Protein AF-A0A8H7T3A9-F1 (afdb_monomer_lite)

pLDDT: mean 88.69, std 9.87, range [61.22, 98.56]

Secondary structure (DSSP, 8-state):
---HHHHTTSHHHHHHHHHHHHTT---TTTSPPPS-GGG---HHHHHHHHHHHHHHHHHHHHHTT-TT--HHHHHHHHHHHHHHHHHHHHHHH-

Radius of gyration: 16.86 Å; chains: 1; bounding box: 40×30×38 Å

Organism: NCBI:txid108018

Structure (mmCIF, N/CA/C/O backbone):
data_AF-A0A8H7T3A9-F1
#
_entry.id   AF-A0A8H7T3A9-F1
#
loop_
_atom_site.group_PDB
_atom_site.id
_atom_site.type_symbol
_atom_site.label_atom_id
_atom_site.label_alt_id
_atom_site.label_comp_id
_atom_site.label_asym_id
_atom_site.label_entity_id
_atom_site.label_seq_id
_atom_site.pdbx_PDB_ins_code
_atom_site.Cartn_x
_atom_site.Cartn_y
_atom_site.Cartn_z
_atom_site.occupancy
_atom_site.B_iso_or_equiv
_atom_site.auth_seq_id
_atom_site.auth_comp_id
_atom_site.auth_asym_id
_atom_site.auth_atom_id
_atom_site.pdbx_PDB_model_num
ATOM 1 N N . MET A 1 1 ? -20.285 19.945 -16.720 1.00 61.22 1 MET A N 1
ATOM 2 C CA . MET A 1 1 ? -20.238 18.815 -15.761 1.00 61.22 1 MET A CA 1
ATOM 3 C C . MET A 1 1 ? -18.926 18.893 -14.994 1.00 61.22 1 MET A C 1
ATOM 5 O O . MET A 1 1 ? -17.894 18.965 -15.642 1.00 61.22 1 MET A O 1
ATOM 9 N N . ALA A 1 2 ? -18.959 18.925 -13.659 1.00 71.50 2 ALA A N 1
ATOM 10 C CA . ALA A 1 2 ? -17.748 18.965 -12.827 1.00 71.50 2 ALA A CA 1
ATOM 11 C C . ALA A 1 2 ? -16.925 17.666 -12.946 1.00 71.50 2 ALA A C 1
ATOM 13 O O . ALA A 1 2 ? -17.502 16.590 -13.163 1.00 71.50 2 ALA A O 1
ATOM 14 N N . ARG A 1 3 ? -15.598 17.763 -12.789 1.00 83.38 3 ARG A N 1
ATOM 15 C CA . ARG A 1 3 ? -14.665 16.624 -12.838 1.00 83.38 3 ARG A CA 1
ATOM 16 C C . ARG A 1 3 ? -14.944 15.651 -11.690 1.00 83.38 3 ARG A C 1
ATOM 18 O O . ARG A 1 3 ? -15.462 16.027 -10.640 1.00 83.38 3 ARG A O 1
ATOM 25 N N . ASN A 1 4 ? -14.578 14.380 -11.866 1.00 80.62 4 ASN A N 1
ATOM 26 C CA . ASN A 1 4 ? -14.859 13.348 -10.861 1.00 80.62 4 ASN A CA 1
ATOM 27 C C . ASN A 1 4 ? -14.183 13.646 -9.505 1.00 80.62 4 ASN A C 1
ATOM 29 O O . ASN A 1 4 ? -14.758 13.388 -8.450 1.00 80.62 4 ASN A O 1
ATOM 33 N N . SER A 1 5 ? -13.002 14.273 -9.537 1.00 80.88 5 SER A N 1
ATOM 34 C CA . SER A 1 5 ? -12.291 14.768 -8.353 1.00 80.88 5 SER A CA 1
ATOM 35 C C . SER A 1 5 ? -13.073 15.839 -7.586 1.00 80.88 5 SER A C 1
ATOM 37 O O . SER A 1 5 ? -13.080 15.824 -6.361 1.00 80.88 5 SER A O 1
ATOM 39 N N . GLU A 1 6 ? -13.767 16.737 -8.286 1.00 81.06 6 GLU A N 1
ATOM 40 C CA . GLU A 1 6 ? -14.554 17.821 -7.683 1.00 81.06 6 GLU A CA 1
ATOM 41 C C . GLU A 1 6 ? -15.844 17.278 -7.057 1.00 81.06 6 GLU A C 1
ATOM 43 O O . GLU A 1 6 ? -16.188 17.622 -5.927 1.00 81.06 6 GLU A O 1
ATOM 48 N N . LYS A 1 7 ? -16.522 16.346 -7.741 1.00 83.19 7 LYS A N 1
ATOM 49 C CA . LYS A 1 7 ? -17.705 15.653 -7.197 1.00 83.19 7 LYS A CA 1
ATOM 50 C C . LYS A 1 7 ? -17.374 14.892 -5.913 1.00 83.19 7 LYS A C 1
ATOM 52 O O . LYS A 1 7 ? -18.132 14.960 -4.944 1.00 83.19 7 LYS A O 1
ATOM 57 N N . ALA A 1 8 ? -16.215 14.236 -5.890 1.00 77.62 8 ALA A N 1
ATOM 58 C CA . ALA A 1 8 ? -15.694 13.522 -4.732 1.00 77.62 8 ALA A CA 1
ATOM 59 C C . ALA A 1 8 ? -15.300 14.423 -3.547 1.00 77.62 8 ALA A C 1
ATOM 61 O O . ALA A 1 8 ? -15.063 13.910 -2.461 1.00 77.62 8 ALA A O 1
ATOM 62 N N . GLN A 1 9 ? -15.209 15.743 -3.729 1.00 81.19 9 GLN A N 1
ATOM 63 C CA . GLN A 1 9 ? -14.932 16.687 -2.642 1.00 81.19 9 GLN A CA 1
ATOM 64 C C . GLN A 1 9 ? -16.163 17.481 -2.192 1.00 81.19 9 GLN A C 1
ATOM 66 O O . GLN A 1 9 ? -16.053 18.276 -1.259 1.00 81.19 9 GLN A O 1
ATOM 71 N N . SER A 1 10 ? -17.320 17.266 -2.822 1.00 87.75 10 SER A N 1
ATOM 72 C CA . SER A 1 10 ? -18.559 17.970 -2.488 1.00 87.75 10 SER A CA 1
ATOM 73 C C . SER A 1 10 ? -19.026 17.705 -1.050 1.00 87.75 10 SER A C 1
ATOM 75 O O . SER A 1 10 ? -18.789 16.636 -0.483 1.00 87.75 10 SER A O 1
ATOM 77 N N . MET A 1 11 ? -19.746 18.670 -0.470 1.00 86.25 11 MET A N 1
ATOM 78 C CA . MET A 1 11 ? -20.285 18.569 0.895 1.00 86.25 11 MET A CA 1
ATOM 79 C C . MET A 1 11 ? -21.208 17.358 1.076 1.00 86.25 11 MET A C 1
ATOM 81 O O . MET A 1 11 ? -21.107 16.657 2.077 1.00 86.25 11 MET A O 1
ATOM 85 N N . LEU A 1 12 ? -22.057 17.064 0.083 1.00 84.62 12 LEU A N 1
ATOM 86 C CA . LEU A 1 12 ? -22.940 15.895 0.114 1.00 84.62 12 LEU A CA 1
ATOM 87 C C . LEU A 1 12 ? -22.149 14.580 0.129 1.00 84.62 12 LEU A C 1
ATOM 89 O O . LEU A 1 12 ? -22.534 13.636 0.814 1.00 84.62 12 LEU A O 1
ATOM 93 N N . PHE A 1 13 ? -21.049 14.516 -0.624 1.00 83.44 13 PHE A N 1
ATOM 94 C CA . PHE A 1 13 ? -20.195 13.336 -0.657 1.00 83.44 13 PHE A CA 1
ATOM 95 C C . PHE A 1 13 ? -19.514 13.106 0.700 1.00 83.44 13 PHE A C 1
ATOM 97 O O . PHE A 1 13 ? -19.630 12.017 1.254 1.00 83.44 13 PHE A O 1
ATOM 104 N N . ARG A 1 14 ? -18.917 14.152 1.291 1.00 82.69 14 ARG A N 1
ATOM 105 C CA . ARG A 1 14 ? -18.305 14.081 2.632 1.00 82.69 14 ARG A CA 1
ATOM 106 C C . ARG A 1 14 ? -19.315 13.712 3.726 1.00 82.69 14 ARG A C 1
ATOM 108 O O . ARG A 1 14 ? -18.989 12.934 4.611 1.00 82.69 14 ARG A O 1
ATOM 115 N N . PHE A 1 15 ? -20.544 14.226 3.646 1.00 84.75 15 PHE A N 1
ATOM 116 C CA . PHE A 1 15 ? -21.623 13.891 4.584 1.00 84.75 15 PHE A CA 1
ATOM 117 C C . PHE A 1 15 ? -22.060 12.419 4.497 1.00 84.75 15 PHE A C 1
ATOM 119 O O . PHE A 1 15 ? -22.362 11.785 5.505 1.00 84.75 15 PHE A O 1
ATOM 126 N N . ARG A 1 16 ? -22.083 11.842 3.290 1.00 83.62 16 ARG A N 1
ATOM 127 C CA . ARG A 1 16 ? -22.344 10.404 3.121 1.00 83.62 16 ARG A CA 1
ATOM 128 C C . ARG A 1 16 ? -21.193 9.550 3.645 1.00 83.62 16 ARG A C 1
ATOM 130 O O . ARG A 1 16 ? -21.451 8.503 4.229 1.00 83.62 16 ARG A O 1
ATOM 137 N N . GLU A 1 17 ? -19.949 9.997 3.470 1.00 81.06 17 GLU A N 1
ATOM 138 C CA . GLU A 1 17 ? -18.785 9.322 4.054 1.00 81.06 17 GLU A CA 1
ATOM 139 C C . GLU A 1 17 ? -18.808 9.354 5.585 1.00 81.06 17 GLU A C 1
ATOM 141 O O . GLU A 1 17 ? -18.532 8.326 6.196 1.00 81.06 17 GLU A O 1
ATOM 146 N N . SER A 1 18 ? -19.191 10.474 6.212 1.00 80.06 18 SER A N 1
ATOM 147 C CA . SER A 1 18 ? -19.298 10.531 7.676 1.00 80.06 18 SER A CA 1
ATOM 148 C C . SER A 1 18 ? -20.367 9.573 8.204 1.00 80.06 18 SER A C 1
ATOM 150 O O . SER A 1 18 ? -20.082 8.814 9.120 1.00 80.06 18 SER A O 1
ATOM 152 N N . GLN A 1 19 ? -21.546 9.506 7.569 1.00 81.62 19 GLN A N 1
ATOM 153 C CA . GLN A 1 19 ? -22.566 8.511 7.937 1.00 81.62 19 GLN A CA 1
ATOM 154 C C . GLN A 1 19 ? -22.065 7.069 7.785 1.00 81.62 19 GLN A C 1
ATOM 156 O O . GLN A 1 19 ? -22.322 6.230 8.644 1.00 81.62 19 GLN A O 1
ATOM 161 N N . ALA A 1 20 ? -21.355 6.761 6.697 1.00 76.81 20 ALA A N 1
ATOM 162 C CA . ALA A 1 20 ? -20.793 5.430 6.489 1.00 76.81 20 ALA A CA 1
ATOM 163 C C . ALA A 1 20 ? -19.737 5.083 7.554 1.00 76.81 20 ALA A C 1
ATOM 165 O O . ALA A 1 20 ? -19.707 3.951 8.039 1.00 76.81 20 ALA A O 1
ATOM 166 N N . ALA A 1 21 ? -18.912 6.055 7.951 1.00 75.50 21 ALA A N 1
ATOM 167 C CA . ALA A 1 21 ? -17.950 5.895 9.035 1.00 75.50 21 ALA A CA 1
ATOM 168 C C . ALA A 1 21 ? -18.643 5.654 10.388 1.00 75.50 21 ALA A C 1
ATOM 170 O O . ALA A 1 21 ? -18.227 4.749 11.111 1.00 75.50 21 ALA A O 1
ATOM 171 N N . ASP A 1 22 ? -19.731 6.374 10.688 1.00 74.00 22 ASP A N 1
ATOM 172 C CA . ASP A 1 22 ? -20.548 6.174 11.898 1.00 74.00 22 ASP A CA 1
ATOM 173 C C . ASP A 1 22 ? -21.192 4.774 11.938 1.00 74.00 22 ASP A C 1
ATOM 175 O O . ASP A 1 22 ? -21.335 4.169 12.998 1.00 74.00 22 ASP A O 1
ATOM 179 N N . LEU A 1 23 ? -21.513 4.214 10.767 1.00 76.06 23 LEU A N 1
ATOM 180 C CA . LEU A 1 23 ? -21.972 2.830 10.579 1.00 76.06 23 LEU A CA 1
ATOM 181 C C . LEU A 1 23 ? -20.837 1.784 10.659 1.00 76.06 23 LEU A C 1
ATOM 183 O O . LEU A 1 23 ? -21.077 0.596 10.440 1.00 76.06 23 LEU A O 1
ATOM 187 N N . GLY A 1 24 ? -19.594 2.194 10.934 1.00 65.50 24 GLY A N 1
ATOM 188 C CA . GLY A 1 24 ? -18.425 1.308 11.006 1.00 65.50 24 GLY A CA 1
ATOM 189 C C . GLY A 1 24 ? -17.904 0.834 9.642 1.00 65.50 24 GLY A C 1
ATOM 190 O O . GLY A 1 24 ? -17.060 -0.068 9.559 1.00 65.50 24 GLY A O 1
ATOM 191 N N . ILE A 1 25 ? -18.377 1.426 8.543 1.00 70.56 25 ILE A N 1
ATOM 192 C CA . ILE A 1 25 ? -17.931 1.095 7.190 1.00 70.56 25 ILE A CA 1
ATOM 193 C C . ILE A 1 25 ? -16.641 1.868 6.894 1.00 70.56 25 ILE A C 1
AT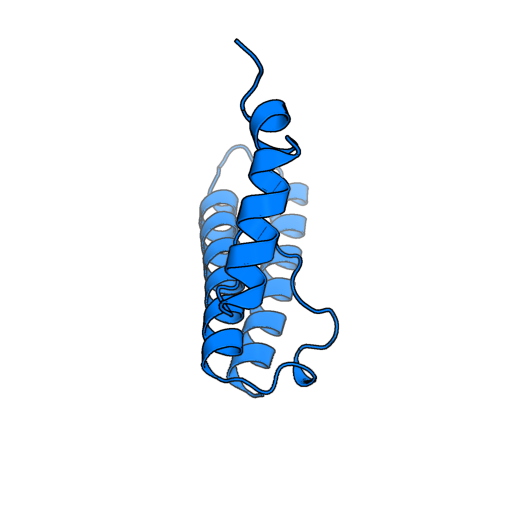OM 195 O O . ILE A 1 25 ? -16.650 2.999 6.420 1.00 70.56 25 ILE A O 1
ATOM 199 N N . LEU A 1 26 ? -15.501 1.225 7.152 1.00 66.50 26 LEU A N 1
ATOM 200 C CA . LEU A 1 26 ? -14.188 1.715 6.720 1.00 66.50 26 LEU A CA 1
ATOM 201 C C . LEU A 1 26 ? -14.040 1.629 5.191 1.00 66.50 26 LEU A C 1
ATOM 203 O O . LEU A 1 26 ? -13.964 0.519 4.650 1.00 66.50 26 LEU A O 1
ATOM 207 N N . ASP A 1 27 ? -13.924 2.778 4.514 1.00 69.50 27 ASP A N 1
ATOM 208 C CA . ASP A 1 27 ? -13.447 2.866 3.125 1.00 69.50 27 ASP A CA 1
ATOM 209 C C . ASP A 1 27 ? -11.910 2.865 3.078 1.00 69.50 27 ASP A C 1
ATOM 211 O O . ASP A 1 27 ? -11.250 3.887 2.858 1.00 69.50 27 ASP A O 1
ATOM 215 N N . ALA A 1 28 ? -11.336 1.670 3.246 1.00 63.88 28 ALA A N 1
ATOM 216 C CA . ALA A 1 28 ? -9.894 1.431 3.163 1.00 63.88 28 ALA A CA 1
ATOM 217 C C . ALA A 1 28 ? -9.271 1.872 1.818 1.00 63.88 28 ALA A C 1
ATOM 219 O O . ALA A 1 28 ? -8.055 1.994 1.711 1.00 63.88 28 ALA A O 1
ATOM 220 N N . GLY A 1 29 ? -10.072 2.125 0.773 1.00 64.44 29 GLY A N 1
ATOM 221 C CA . GLY A 1 29 ? -9.576 2.620 -0.512 1.00 64.44 29 GLY A CA 1
ATOM 222 C C . GLY A 1 29 ? -9.139 4.087 -0.488 1.00 64.44 29 GLY A C 1
ATOM 223 O O . GLY A 1 29 ? -8.334 4.488 -1.332 1.00 64.44 29 GLY A O 1
ATOM 224 N N . ARG A 1 30 ? -9.651 4.887 0.458 1.00 67.69 30 ARG A N 1
ATOM 225 C CA . ARG A 1 30 ? -9.411 6.341 0.537 1.00 67.69 30 ARG A CA 1
ATOM 226 C C . ARG A 1 30 ? -8.837 6.785 1.871 1.00 67.69 30 ARG A C 1
ATOM 228 O O . ARG A 1 30 ? -8.132 7.794 1.922 1.00 67.69 30 ARG A O 1
ATOM 235 N N . THR A 1 31 ? -9.101 6.040 2.941 1.00 77.81 31 THR A N 1
ATOM 236 C CA . THR A 1 31 ? -8.501 6.309 4.245 1.00 77.81 31 THR A CA 1
ATOM 237 C C . THR A 1 31 ? -7.021 5.946 4.236 1.00 77.81 31 THR A C 1
ATOM 239 O O . THR A 1 31 ? -6.624 4.873 3.779 1.00 77.81 31 THR A O 1
ATOM 242 N N . ARG A 1 32 ? -6.182 6.840 4.763 1.00 81.44 32 ARG A N 1
ATOM 243 C CA . ARG A 1 32 ? -4.755 6.563 4.936 1.00 81.44 32 ARG A CA 1
ATOM 244 C C . ARG A 1 32 ? -4.583 5.451 5.971 1.00 81.44 32 ARG A C 1
ATOM 246 O O . ARG A 1 32 ? -5.179 5.527 7.042 1.00 81.44 32 ARG A O 1
ATOM 253 N N . ARG A 1 33 ? -3.735 4.465 5.659 1.00 88.88 33 ARG A N 1
ATOM 254 C CA . ARG A 1 33 ? -3.365 3.404 6.603 1.00 88.88 33 ARG A CA 1
ATOM 255 C C . ARG A 1 33 ? -2.839 3.997 7.924 1.00 88.88 33 ARG A C 1
ATOM 257 O O . ARG A 1 33 ? -2.088 4.982 7.868 1.00 88.88 33 ARG A O 1
ATOM 264 N N . PRO A 1 34 ? -3.213 3.426 9.086 1.00 88.38 34 PRO A N 1
ATOM 265 C CA . PRO A 1 34 ? -2.681 3.828 10.384 1.00 88.38 34 PRO A CA 1
ATOM 266 C C . PRO A 1 34 ? -1.155 3.740 10.408 1.00 88.38 34 PRO A C 1
ATOM 268 O O . PRO A 1 34 ? -0.567 2.860 9.783 1.00 88.38 34 PRO A O 1
ATOM 271 N N . LYS A 1 35 ? -0.500 4.657 11.129 1.00 84.81 35 LY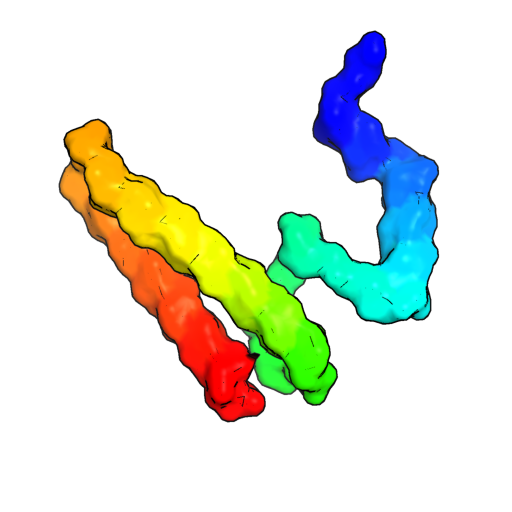S A N 1
ATOM 272 C CA . LYS A 1 35 ? 0.965 4.620 11.280 1.00 84.81 35 LYS A CA 1
ATOM 273 C C . LYS A 1 35 ? 1.413 3.518 12.238 1.00 84.81 35 LYS A C 1
ATOM 275 O O . LYS A 1 35 ? 2.452 2.911 12.005 1.00 84.81 35 LYS A O 1
ATOM 280 N N . MET A 1 36 ? 0.649 3.293 13.305 1.00 90.25 36 MET A N 1
ATOM 281 C CA . MET A 1 36 ? 0.910 2.256 14.292 1.00 90.25 36 MET A CA 1
ATOM 282 C C . MET A 1 36 ? -0.110 1.135 14.090 1.00 90.25 36 MET A C 1
ATOM 284 O O . MET A 1 36 ? -1.283 1.272 14.417 1.00 90.25 36 MET A O 1
ATOM 288 N N . ILE A 1 37 ? 0.347 0.041 13.485 1.00 90.00 37 ILE A N 1
ATOM 289 C CA . ILE A 1 37 ? -0.484 -1.118 13.125 1.00 90.00 37 ILE A CA 1
ATOM 290 C C . ILE A 1 37 ? -1.145 -1.718 14.375 1.00 90.00 37 ILE A C 1
ATOM 292 O O . ILE A 1 37 ? -2.353 -1.933 14.400 1.00 90.00 37 ILE A O 1
ATOM 296 N N . THR A 1 38 ? -0.373 -1.830 15.458 1.00 89.00 38 THR A N 1
ATOM 297 C CA . THR A 1 38 ? -0.779 -2.407 16.747 1.00 89.00 38 THR A CA 1
ATOM 298 C C . THR A 1 38 ? -1.908 -1.665 17.469 1.00 89.00 38 THR A C 1
ATOM 300 O O . THR A 1 38 ? -2.477 -2.212 18.407 1.00 89.00 38 THR A O 1
ATOM 303 N N . GLU A 1 39 ? -2.257 -0.438 17.064 1.00 91.69 39 GLU A N 1
ATOM 304 C CA . GLU A 1 39 ? -3.409 0.288 17.624 1.00 91.69 39 GLU A CA 1
ATOM 305 C C . GLU A 1 39 ? -4.754 -0.268 17.122 1.00 91.69 39 GLU A C 1
ATOM 307 O O . GLU A 1 39 ? -5.794 -0.043 17.742 1.00 91.69 39 GLU A O 1
ATOM 312 N N . VAL A 1 40 ? -4.767 -1.001 16.002 1.00 90.69 40 VAL A N 1
ATOM 313 C CA . VAL A 1 40 ? -5.997 -1.544 15.411 1.00 90.69 40 VAL A CA 1
ATOM 314 C C . VAL A 1 40 ? -6.297 -2.915 16.000 1.00 90.69 40 VAL A C 1
ATOM 316 O O . VAL A 1 40 ? -5.758 -3.912 15.553 1.00 90.69 40 VAL A O 1
ATOM 319 N N . THR A 1 41 ? -7.195 -3.004 16.973 1.00 88.38 41 THR A N 1
ATOM 320 C CA . THR A 1 41 ? -7.489 -4.276 17.665 1.00 88.38 41 THR A CA 1
ATOM 321 C C . THR A 1 41 ? -8.586 -5.120 17.007 1.00 88.38 41 THR A C 1
ATOM 323 O O . THR A 1 41 ? -8.790 -6.277 17.364 1.00 88.38 41 THR A O 1
ATOM 326 N N . SER A 1 42 ? -9.317 -4.554 16.046 1.00 90.81 42 SER A N 1
ATOM 327 C CA . SER A 1 42 ? -10.432 -5.230 15.378 1.00 90.81 42 SER A CA 1
ATOM 328 C C . SER A 1 42 ? -9.942 -6.079 14.204 1.00 90.81 42 SER A C 1
ATOM 330 O O . SER A 1 42 ? -9.482 -5.529 13.201 1.00 90.81 42 SER A O 1
ATOM 332 N N . ILE A 1 43 ? -10.110 -7.406 14.293 1.00 89.81 43 ILE A N 1
ATOM 333 C CA . ILE A 1 43 ? -9.721 -8.367 13.241 1.00 89.81 43 ILE A CA 1
ATOM 334 C C . ILE A 1 43 ? -10.293 -7.979 11.861 1.00 89.81 43 ILE A C 1
ATOM 336 O O . ILE A 1 43 ? -9.507 -7.868 10.918 1.00 89.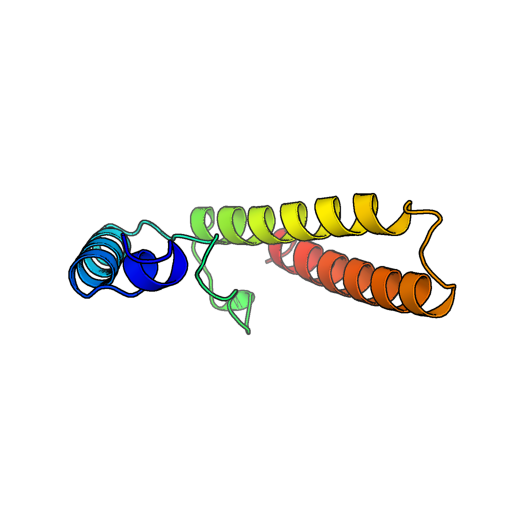81 43 ILE A O 1
ATOM 340 N N . PRO A 1 44 ? -11.602 -7.670 11.706 1.00 90.06 44 PRO A N 1
ATOM 341 C CA . PRO A 1 44 ? -12.144 -7.233 10.416 1.00 90.06 44 PRO A CA 1
ATOM 342 C C . PRO A 1 44 ? -11.461 -5.984 9.840 1.00 90.06 44 PRO A C 1
ATOM 344 O O . PRO A 1 44 ? -11.331 -5.841 8.623 1.00 90.06 44 PRO A O 1
ATOM 347 N N . SER A 1 45 ? -11.022 -5.061 10.699 1.00 88.88 45 SER A N 1
ATOM 348 C CA . SER A 1 45 ? -10.282 -3.872 10.271 1.00 88.88 45 SER A CA 1
ATOM 349 C C . SER A 1 45 ? -8.862 -4.233 9.833 1.00 88.88 45 SER A C 1
ATOM 351 O O . SER A 1 45 ? -8.419 -3.753 8.789 1.00 88.88 45 SER A O 1
ATOM 353 N N . CYS A 1 46 ? -8.173 -5.112 10.567 1.00 91.56 46 CYS A N 1
ATOM 354 C CA . CYS A 1 46 ? -6.851 -5.621 10.193 1.00 91.56 46 CYS A CA 1
ATOM 355 C C . CYS A 1 46 ? -6.878 -6.324 8.830 1.00 91.56 46 CYS A C 1
ATOM 357 O O . CYS A 1 46 ? -6.054 -6.029 7.965 1.00 91.56 46 CYS A O 1
ATOM 359 N N . GLU A 1 47 ? -7.871 -7.184 8.581 1.00 91.44 47 GLU A N 1
ATOM 360 C CA . GLU A 1 47 ? -8.036 -7.864 7.291 1.00 91.44 47 GLU A CA 1
ATOM 361 C C . GLU A 1 47 ? -8.261 -6.881 6.135 1.00 91.44 47 GLU A C 1
ATOM 363 O O . GLU A 1 47 ? -7.667 -7.037 5.062 1.00 91.44 47 GLU A O 1
ATOM 368 N N . LYS A 1 48 ? -9.067 -5.831 6.351 1.00 90.50 48 LYS A N 1
ATOM 369 C CA . LYS A 1 48 ? -9.273 -4.765 5.357 1.00 90.50 48 LYS A CA 1
ATOM 370 C C . LYS A 1 48 ? -7.966 -4.048 5.019 1.00 90.50 48 LYS A C 1
ATOM 372 O O . LYS A 1 48 ? -7.654 -3.885 3.835 1.00 90.50 48 LYS A O 1
ATOM 377 N N . TRP A 1 49 ? -7.190 -3.650 6.028 1.00 93.25 49 TRP A N 1
ATOM 378 C CA . TRP A 1 49 ? -5.908 -2.969 5.826 1.00 93.25 49 TRP A CA 1
ATOM 379 C C . TRP A 1 49 ? -4.871 -3.875 5.161 1.00 93.25 49 TRP A C 1
ATOM 381 O O . TRP A 1 49 ? -4.249 -3.471 4.176 1.00 93.25 49 TRP A O 1
ATOM 391 N N . ARG A 1 50 ? -4.760 -5.133 5.599 1.00 94.62 50 ARG A N 1
ATOM 392 C CA . ARG A 1 50 ? -3.939 -6.159 4.941 1.00 94.62 50 ARG A CA 1
ATOM 393 C C . ARG A 1 50 ? -4.321 -6.324 3.470 1.00 94.62 50 ARG A C 1
ATOM 395 O O . ARG A 1 50 ? -3.448 -6.366 2.602 1.00 94.62 50 ARG A O 1
ATOM 402 N N . GLY A 1 51 ? -5.618 -6.371 3.168 1.00 93.25 51 GLY A N 1
ATOM 403 C CA . GLY A 1 51 ? -6.131 -6.446 1.802 1.00 93.25 51 GLY A CA 1
ATOM 404 C C . GLY A 1 51 ? -5.713 -5.253 0.936 1.00 93.25 51 GLY A C 1
ATOM 405 O O . GLY A 1 51 ? -5.404 -5.429 -0.244 1.00 93.25 51 GLY A O 1
ATOM 406 N N . GLN A 1 52 ? -5.644 -4.047 1.505 1.00 92.50 52 GLN A N 1
ATOM 407 C CA . GLN A 1 52 ? -5.097 -2.879 0.812 1.00 92.50 52 GLN A CA 1
ATOM 408 C C . GLN A 1 52 ? -3.601 -3.049 0.513 1.00 92.50 52 GLN A C 1
ATOM 410 O O . GLN A 1 52 ? -3.194 -2.834 -0.630 1.00 92.50 52 GLN A O 1
ATOM 415 N N . VAL A 1 53 ? -2.804 -3.499 1.491 1.00 94.94 53 VAL A N 1
ATOM 416 C CA . VAL A 1 53 ? -1.360 -3.742 1.309 1.00 94.94 53 VAL A CA 1
ATOM 417 C C . VAL A 1 53 ? -1.116 -4.748 0.182 1.00 94.94 53 VAL A C 1
ATOM 419 O O . VAL A 1 53 ? -0.307 -4.501 -0.709 1.00 94.94 53 VAL A O 1
ATOM 422 N N . LEU A 1 54 ? -1.870 -5.852 0.158 1.00 96.31 54 LEU A N 1
ATOM 423 C CA . LEU A 1 54 ? -1.771 -6.878 -0.885 1.00 96.31 54 LEU A CA 1
ATOM 424 C C . LEU A 1 54 ? -2.106 -6.342 -2.281 1.00 96.31 54 LEU A C 1
ATOM 426 O O . LEU A 1 54 ? -1.418 -6.673 -3.248 1.00 96.31 54 LEU A O 1
ATOM 430 N N . LYS A 1 55 ? -3.126 -5.483 -2.401 1.00 95.50 55 LYS A N 1
ATOM 431 C CA . LYS A 1 55 ? -3.457 -4.823 -3.675 1.00 95.50 55 LYS A CA 1
ATOM 432 C C . LYS A 1 55 ? -2.324 -3.911 -4.146 1.00 95.50 55 LYS A C 1
ATOM 434 O O . LYS A 1 55 ? -2.026 -3.884 -5.338 1.00 95.50 55 LYS A O 1
ATOM 439 N N . GLU A 1 56 ? -1.691 -3.170 -3.238 1.00 95.44 56 GLU A N 1
ATOM 440 C CA . GLU A 1 56 ? -0.539 -2.323 -3.568 1.00 95.44 56 GLU A CA 1
ATOM 441 C C . GLU A 1 56 ? 0.677 -3.153 -4.007 1.00 95.44 56 GLU A C 1
ATOM 443 O O . GLU A 1 56 ? 1.286 -2.828 -5.028 1.00 95.44 56 GLU A O 1
ATOM 448 N N . ILE A 1 57 ? 0.976 -4.254 -3.304 1.00 97.88 57 ILE A N 1
ATOM 449 C CA . ILE A 1 57 ? 2.029 -5.210 -3.686 1.00 97.88 57 ILE A CA 1
ATOM 450 C C . ILE A 1 57 ? 1.759 -5.748 -5.091 1.00 97.88 57 ILE A C 1
ATOM 452 O O . ILE A 1 57 ? 2.620 -5.633 -5.956 1.00 97.88 57 ILE A O 1
ATOM 456 N N . SER A 1 58 ? 0.555 -6.268 -5.347 1.00 97.81 58 SER A N 1
ATOM 457 C CA . SER A 1 58 ? 0.182 -6.836 -6.648 1.00 97.81 58 SER A CA 1
ATOM 458 C C . SER A 1 58 ? 0.381 -5.835 -7.791 1.00 97.81 58 SER A C 1
ATOM 460 O O . SER A 1 58 ? 1.013 -6.170 -8.789 1.00 97.81 58 SER A O 1
ATOM 462 N N . ARG A 1 59 ? -0.052 -4.577 -7.619 1.00 97.88 59 ARG A N 1
ATOM 463 C CA . ARG A 1 59 ? 0.157 -3.519 -8.624 1.00 97.88 59 ARG A CA 1
ATOM 464 C C . ARG A 1 59 ? 1.637 -3.245 -8.889 1.00 97.88 59 ARG A C 1
ATOM 466 O O . ARG A 1 59 ? 2.018 -3.069 -10.043 1.00 97.88 59 ARG A O 1
ATOM 473 N N . LYS A 1 60 ? 2.471 -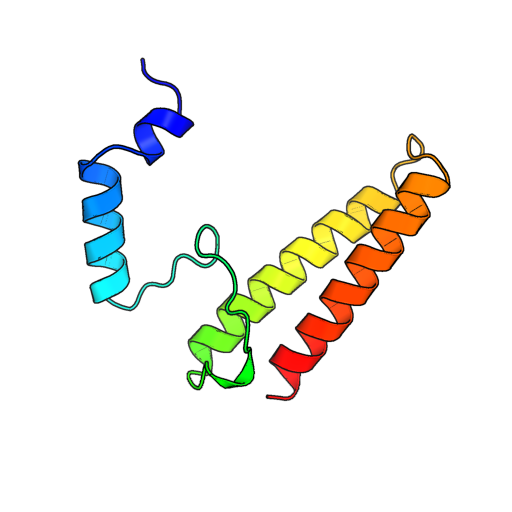3.187 -7.846 1.00 98.12 60 LYS A N 1
ATOM 474 C CA . LYS A 1 60 ? 3.913 -2.931 -8.001 1.00 98.12 60 LYS A CA 1
ATOM 475 C C . LYS A 1 60 ? 4.651 -4.126 -8.605 1.00 98.12 60 LYS A C 1
ATOM 477 O O . LYS A 1 60 ? 5.505 -3.917 -9.457 1.00 98.12 60 LYS A O 1
ATOM 482 N N . VAL A 1 61 ? 4.272 -5.353 -8.244 1.00 98.06 61 VAL A N 1
ATOM 483 C CA . VAL A 1 61 ? 4.793 -6.592 -8.849 1.00 98.06 61 VAL A CA 1
ATOM 484 C C . VAL A 1 61 ? 4.420 -6.687 -10.327 1.00 98.06 61 VAL A C 1
ATOM 486 O O . VAL A 1 61 ? 5.233 -7.126 -11.127 1.00 98.06 61 VAL A O 1
ATOM 489 N N . SER A 1 62 ? 3.230 -6.238 -10.730 1.00 98.00 62 SER A N 1
ATOM 490 C CA . SER A 1 62 ? 2.910 -6.113 -12.155 1.00 98.00 62 SER A CA 1
ATOM 491 C C . SER A 1 62 ? 3.743 -5.022 -12.830 1.00 98.00 62 SER A C 1
ATOM 493 O O . SER A 1 62 ? 4.256 -5.238 -13.921 1.00 98.00 62 SER A O 1
ATOM 495 N N . LYS A 1 63 ? 3.914 -3.863 -12.179 1.00 97.81 63 LYS A N 1
ATOM 496 C CA . LYS A 1 63 ? 4.666 -2.733 -12.737 1.00 97.81 63 LYS A CA 1
ATOM 497 C C . LYS A 1 63 ? 6.151 -3.039 -12.932 1.00 97.81 63 LYS A C 1
ATOM 499 O O . LYS A 1 63 ? 6.701 -2.608 -13.929 1.00 97.81 63 LYS A O 1
ATOM 504 N N . ILE A 1 64 ? 6.799 -3.772 -12.024 1.00 97.75 64 ILE A N 1
ATOM 505 C CA . ILE A 1 64 ? 8.245 -4.052 -12.119 1.00 97.75 64 ILE A CA 1
ATOM 506 C C . ILE A 1 64 ? 8.620 -4.893 -13.352 1.00 97.75 64 ILE A C 1
ATOM 508 O O . ILE A 1 64 ? 9.776 -4.894 -13.752 1.00 97.75 64 ILE A O 1
ATOM 512 N N . GLN A 1 65 ? 7.650 -5.585 -13.960 1.00 96.94 65 GLN A N 1
ATOM 513 C CA . GLN A 1 65 ? 7.838 -6.365 -15.189 1.00 96.94 65 GLN A CA 1
ATOM 514 C C . GLN A 1 65 ? 7.765 -5.506 -16.463 1.00 96.94 65 GLN A C 1
ATOM 516 O O . GLN A 1 65 ? 7.887 -6.036 -17.565 1.00 96.94 65 GLN A O 1
ATOM 521 N N . ASP A 1 66 ? 7.516 -4.200 -16.340 1.00 97.44 66 ASP A N 1
ATOM 522 C CA . ASP A 1 66 ? 7.448 -3.285 -17.476 1.00 97.44 66 ASP A CA 1
ATOM 523 C C . ASP A 1 66 ? 8.858 -3.062 -18.064 1.00 97.44 66 ASP A C 1
ATOM 525 O O . ASP A 1 66 ? 9.724 -2.509 -17.378 1.00 97.44 66 ASP A O 1
ATOM 529 N N . PRO A 1 67 ? 9.109 -3.452 -19.331 1.00 97.19 67 PRO A N 1
ATOM 530 C CA . PRO A 1 67 ? 10.430 -3.340 -19.947 1.00 97.19 67 PRO A CA 1
ATOM 531 C C . PRO A 1 67 ? 10.857 -1.891 -20.218 1.00 97.19 67 PRO A C 1
ATOM 533 O O . PRO A 1 67 ? 12.010 -1.657 -20.566 1.00 97.19 67 PRO A O 1
ATOM 536 N N . SER A 1 68 ? 9.951 -0.913 -20.093 1.00 97.69 68 SER A N 1
ATOM 537 C CA . SER A 1 68 ? 10.272 0.509 -20.260 1.00 97.69 68 SER A CA 1
ATOM 538 C C . SER A 1 68 ? 10.925 1.144 -19.025 1.00 97.69 68 SER A C 1
ATOM 540 O O . SER A 1 68 ? 11.360 2.297 -19.081 1.00 97.69 68 SER A O 1
ATOM 542 N N . LEU A 1 69 ? 10.999 0.418 -17.905 1.00 97.62 69 LEU A N 1
ATOM 543 C CA . LEU A 1 69 ? 11.605 0.909 -16.673 1.00 97.62 69 LEU A CA 1
ATOM 544 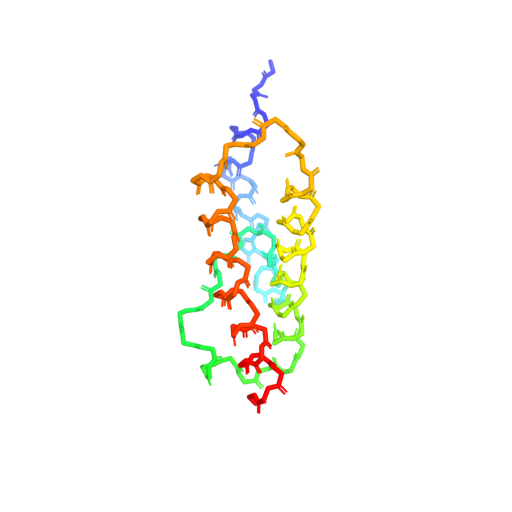C C . LEU A 1 69 ? 13.131 0.936 -16.765 1.00 97.62 69 LEU A C 1
ATOM 546 O O . LEU A 1 69 ? 13.763 -0.009 -17.228 1.00 97.62 69 LEU A O 1
ATOM 550 N N . SER A 1 70 ? 13.732 2.005 -16.245 1.00 98.06 70 SER A N 1
ATOM 551 C CA . SER A 1 70 ? 15.179 2.051 -16.034 1.00 98.06 70 SER A CA 1
ATOM 552 C C . SER A 1 70 ? 15.588 1.231 -14.808 1.00 98.06 70 SER A C 1
ATOM 554 O O . SER A 1 70 ? 14.801 1.053 -13.873 1.00 98.06 70 SER A O 1
ATOM 556 N N . ASP A 1 71 ? 16.855 0.815 -14.751 1.00 97.50 71 ASP A N 1
ATOM 557 C CA . ASP A 1 71 ? 17.419 0.085 -13.606 1.00 97.50 71 ASP A CA 1
ATOM 558 C C . ASP A 1 71 ? 17.183 0.794 -12.267 1.00 97.50 71 ASP A C 1
ATOM 560 O O . ASP A 1 71 ? 16.928 0.151 -11.249 1.00 97.50 71 ASP A O 1
ATOM 564 N N . PHE A 1 72 ? 17.247 2.129 -12.256 1.00 98.00 72 PHE A N 1
ATOM 565 C CA . PHE A 1 72 ? 16.985 2.922 -11.058 1.00 98.00 72 PHE A CA 1
ATOM 566 C C . PHE A 1 72 ? 15.522 2.796 -10.609 1.00 98.00 72 PHE A C 1
ATOM 568 O O . PHE A 1 72 ? 15.255 2.525 -9.442 1.00 98.00 72 PHE A O 1
ATOM 575 N N . MET A 1 73 ? 14.573 2.894 -11.546 1.00 97.94 73 MET A N 1
ATOM 576 C CA . MET A 1 73 ? 13.146 2.730 -11.246 1.00 97.94 73 MET A CA 1
ATOM 577 C C . MET A 1 73 ? 12.820 1.315 -10.754 1.00 97.94 73 MET A C 1
ATOM 579 O O . MET A 1 73 ? 11.964 1.153 -9.886 1.00 97.94 73 MET A O 1
ATOM 583 N N . ILE A 1 74 ? 13.496 0.292 -11.289 1.00 98.25 74 ILE A N 1
ATOM 584 C CA . ILE A 1 74 ? 13.350 -1.099 -10.835 1.00 98.25 74 ILE A CA 1
ATOM 585 C C . ILE A 1 74 ? 13.831 -1.246 -9.385 1.00 98.25 74 ILE A C 1
ATOM 587 O O . ILE A 1 74 ? 13.147 -1.884 -8.584 1.00 98.25 74 ILE A O 1
ATOM 591 N N . ARG A 1 75 ? 14.969 -0.635 -9.022 1.00 98.38 75 ARG A N 1
ATOM 592 C CA . ARG A 1 75 ? 15.484 -0.644 -7.640 1.00 98.38 75 ARG A CA 1
ATOM 593 C C . ARG A 1 75 ? 14.515 0.028 -6.671 1.00 98.38 75 ARG A C 1
ATOM 595 O O . ARG A 1 75 ? 14.154 -0.590 -5.673 1.00 98.38 75 ARG A O 1
ATOM 602 N N . ASP A 1 76 ? 14.026 1.219 -7.013 1.00 98.12 76 ASP A N 1
ATOM 603 C CA . ASP A 1 76 ? 13.038 1.934 -6.199 1.00 98.12 76 ASP A CA 1
ATOM 604 C C . ASP A 1 76 ? 11.758 1.105 -6.013 1.00 98.12 76 ASP A C 1
ATOM 606 O O . ASP A 1 76 ? 11.257 0.956 -4.897 1.00 98.12 76 ASP A O 1
ATOM 610 N N . LEU A 1 77 ? 11.243 0.498 -7.091 1.00 98.19 77 LEU A N 1
ATOM 611 C CA . LEU A 1 77 ? 10.073 -0.381 -7.015 1.00 98.19 77 LEU A CA 1
ATOM 612 C C . LEU A 1 77 ? 10.321 -1.592 -6.116 1.00 98.19 77 LEU A C 1
ATOM 614 O O . LEU A 1 77 ? 9.428 -1.978 -5.361 1.00 98.19 77 LEU A O 1
ATOM 618 N N . ASN A 1 78 ? 11.512 -2.185 -6.175 1.00 98.25 78 ASN A N 1
ATOM 619 C CA . ASN A 1 78 ? 11.874 -3.307 -5.320 1.00 98.25 78 ASN A CA 1
ATOM 620 C C . ASN A 1 78 ? 11.913 -2.898 -3.838 1.00 98.25 78 ASN A C 1
ATOM 622 O O . ASN A 1 78 ? 11.368 -3.602 -2.987 1.00 98.25 78 ASN A O 1
ATOM 626 N N . ASP A 1 79 ? 12.476 -1.732 -3.519 1.00 98.56 79 ASP A N 1
ATOM 627 C CA . ASP A 1 79 ? 12.498 -1.199 -2.152 1.00 98.56 79 ASP A CA 1
ATOM 628 C C . ASP A 1 79 ? 11.089 -0.910 -1.623 1.00 98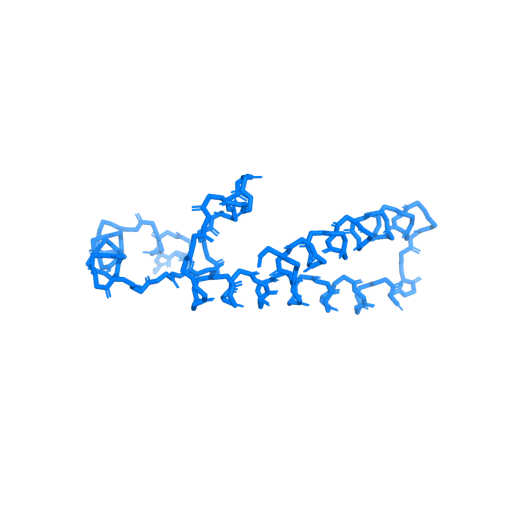.56 79 ASP A C 1
ATOM 630 O O . ASP A 1 79 ? 10.755 -1.248 -0.478 1.00 98.56 79 ASP A O 1
ATOM 634 N N . GLU A 1 80 ? 10.221 -0.352 -2.467 1.00 98.19 80 GLU A N 1
ATOM 635 C CA . GLU A 1 80 ? 8.813 -0.142 -2.146 1.00 98.19 80 GLU A CA 1
ATOM 636 C C . GLU A 1 80 ? 8.064 -1.465 -1.917 1.00 98.19 80 GLU A C 1
ATOM 638 O O . GLU A 1 80 ? 7.311 -1.577 -0.946 1.00 98.19 80 GLU A O 1
ATOM 643 N N . ILE A 1 81 ? 8.276 -2.476 -2.769 1.00 98.44 81 ILE A N 1
ATOM 644 C CA . ILE A 1 81 ? 7.694 -3.818 -2.602 1.00 98.44 81 ILE A CA 1
ATOM 645 C C . ILE A 1 81 ? 8.167 -4.430 -1.281 1.00 98.44 81 ILE A C 1
ATOM 647 O O . ILE A 1 81 ? 7.339 -4.877 -0.488 1.00 98.44 81 ILE A O 1
ATOM 651 N N . ASN A 1 82 ? 9.468 -4.386 -0.987 1.00 98.50 82 ASN A N 1
ATOM 652 C CA . ASN A 1 82 ? 10.033 -4.908 0.258 1.00 98.50 82 ASN A CA 1
ATOM 653 C C . ASN A 1 82 ? 9.444 -4.219 1.494 1.00 98.50 82 ASN A C 1
ATOM 655 O O . ASN A 1 82 ? 9.150 -4.872 2.499 1.00 98.50 82 ASN A O 1
ATOM 659 N N . LYS A 1 83 ? 9.227 -2.901 1.429 1.00 97.56 83 LYS A N 1
ATOM 660 C CA . LYS A 1 83 ? 8.565 -2.151 2.502 1.00 97.56 83 LYS A CA 1
ATOM 661 C C . LYS A 1 83 ? 7.128 -2.625 2.722 1.00 97.56 83 LYS A C 1
ATOM 663 O O . LYS A 1 83 ? 6.747 -2.859 3.867 1.00 97.56 83 LYS A O 1
ATOM 668 N N . LEU A 1 84 ? 6.358 -2.807 1.650 1.00 97.44 84 LEU A N 1
ATOM 669 C CA . LEU A 1 84 ? 4.986 -3.309 1.741 1.00 97.44 84 LEU A CA 1
ATOM 670 C C . LEU A 1 84 ? 4.931 -4.759 2.235 1.00 97.44 84 LEU A C 1
ATOM 672 O O . LEU A 1 84 ? 4.038 -5.096 3.004 1.00 97.44 84 LEU A O 1
ATOM 676 N N . MET A 1 85 ? 5.887 -5.608 1.852 1.00 97.94 85 MET A N 1
ATOM 677 C CA . MET A 1 85 ? 5.975 -6.990 2.336 1.00 97.94 85 MET A CA 1
ATOM 678 C C . MET A 1 85 ? 6.230 -7.054 3.845 1.00 97.94 85 MET A C 1
ATOM 680 O O . MET A 1 85 ? 5.582 -7.839 4.537 1.00 97.94 85 MET A O 1
ATOM 684 N N . ARG A 1 86 ? 7.111 -6.192 4.376 1.00 96.88 86 ARG A N 1
ATOM 685 C CA . ARG A 1 86 ? 7.308 -6.058 5.831 1.00 96.88 86 ARG A CA 1
ATOM 686 C C . ARG A 1 86 ? 6.037 -5.595 6.531 1.00 96.88 86 ARG A C 1
ATOM 688 O O . ARG A 1 86 ? 5.677 -6.135 7.568 1.00 96.88 86 ARG A O 1
ATOM 695 N N . GLU A 1 87 ? 5.339 -4.626 5.952 1.00 95.38 87 GLU A N 1
ATOM 696 C CA . GLU A 1 87 ? 4.084 -4.143 6.519 1.00 95.38 87 GLU A CA 1
ATOM 697 C C . GLU A 1 87 ? 2.994 -5.223 6.514 1.00 95.38 87 GLU A C 1
ATOM 699 O O . GLU A 1 87 ? 2.331 -5.435 7.524 1.00 95.38 87 GLU A O 1
ATOM 704 N N . LYS A 1 88 ? 2.850 -5.956 5.404 1.00 95.81 88 LYS A N 1
ATOM 705 C CA . LYS A 1 88 ? 1.949 -7.108 5.281 1.00 95.81 88 LYS A CA 1
ATOM 706 C C . LYS A 1 88 ? 2.241 -8.144 6.364 1.00 95.81 88 LYS A C 1
ATOM 708 O O . LYS A 1 88 ? 1.305 -8.636 6.977 1.00 95.81 88 LYS A O 1
ATOM 713 N N . HIS A 1 89 ? 3.515 -8.435 6.620 1.00 95.50 89 HIS A N 1
ATOM 714 C CA . HIS A 1 89 ? 3.903 -9.344 7.693 1.00 95.50 89 HIS A CA 1
ATOM 715 C C . HIS A 1 89 ? 3.464 -8.835 9.074 1.00 95.50 89 HIS A C 1
ATOM 717 O O . HIS A 1 89 ? 2.933 -9.614 9.855 1.00 95.50 89 HIS A O 1
ATOM 723 N N . MET A 1 90 ? 3.597 -7.536 9.363 1.00 94.44 90 MET A N 1
ATOM 724 C CA . MET A 1 90 ? 3.107 -6.968 10.628 1.00 94.44 90 MET A CA 1
ATOM 725 C C . MET A 1 90 ? 1.592 -7.104 10.785 1.00 94.44 90 MET A C 1
ATOM 727 O O . MET A 1 90 ? 1.137 -7.503 11.849 1.00 94.44 90 MET A O 1
ATOM 731 N N . TRP A 1 91 ? 0.821 -6.861 9.722 1.00 94.50 91 TRP A N 1
ATOM 732 C CA . TRP A 1 91 ? -0.629 -7.093 9.730 1.00 94.50 91 TRP A CA 1
ATOM 733 C C . TRP A 1 91 ? -1.024 -8.571 9.894 1.00 94.50 91 TRP A C 1
ATOM 735 O O . TRP A 1 91 ? -2.172 -8.851 10.220 1.00 94.50 91 TRP A O 1
ATOM 745 N N . GLU A 1 92 ? -0.119 -9.513 9.614 1.00 91.94 92 GLU A N 1
ATOM 746 C CA . GLU A 1 92 ? -0.349 -10.959 9.760 1.00 91.94 92 GLU A CA 1
ATOM 747 C C . GLU A 1 92 ? 0.083 -11.510 11.124 1.00 91.94 92 GLU A C 1
ATOM 749 O O . GLU A 1 92 ? -0.386 -12.577 11.507 1.00 91.94 92 GLU A O 1
ATOM 754 N N . VAL A 1 93 ? 0.992 -10.822 11.822 1.00 91.94 93 VAL A N 1
ATOM 755 C CA . VAL A 1 93 ? 1.543 -11.253 13.120 1.00 91.94 93 VAL A CA 1
ATOM 756 C C . VAL A 1 93 ? 0.835 -10.605 14.305 1.00 91.94 93 VAL A C 1
ATOM 758 O O . VAL A 1 93 ? 0.846 -11.192 15.385 1.00 91.94 93 VAL A O 1
ATOM 761 N N . GLN A 1 94 ? 0.292 -9.398 14.115 1.00 83.44 94 GLN A N 1
ATOM 762 C CA . GLN A 1 94 ? -0.390 -8.636 15.160 1.00 83.44 94 GLN A CA 1
ATOM 763 C C . GLN A 1 94 ? -1.477 -9.443 15.883 1.00 83.44 94 GLN A C 1
ATOM 765 O O . GLN A 1 94 ? -2.273 -10.117 15.192 1.00 83.44 94 GLN A O 1
#

Foldseek 3Di:
DDDPVVVCPDPVNVVVVVVCVVVVNDPLVPDDDDPDLVVDPDLVVLVSVLVVLVVVLVVLVVVLPDPPDDPVRNVVSVVVNVVSVVVNVVSVPD

InterPro domains:
  IPR009360 Pre-mRNA-splicing factor Isy1 [PF06246] (1-94)
  IPR009360 Pre-mRNA-splicing factor Isy1 [PTHR13021] (1-94)
  IPR029012 Helix hairpin bin domain superfamily [G3DSA:1.10.287.660] (42-94)
  IPR037200 Pre-mRNA-splicing factor Isy1 superfamily [SSF140102] (28-94)

Sequence (94 aa):
MARNSEKAQSMLFRFRESQAADLGILDAGRTRRPKMITEVTSIPSCEKWRGQVLKEISRKVSKIQDPSLSDFMIRDLNDEINKLMREKHMWEVQ